Protein AF-A0A4Y8R3A0-F1 (afdb_monomer_lite)

Foldseek 3Di:
DVQLVLLVLLLVLLVVLQVLLLVLLLPADPVDDFQPLLVVQDFDPVLVVVLVVQQVVCVVVVHDDDSVVSVSVRSNVSCVPAGQQALVSVVSSVSRSVFDPLLVQLCVQVVHHSVVVRVLSNVSVVSSCCVPPVVQWDDDPDDPDTDHDDDDPVNSVVSSVVSVSSSVSVVVRRD

Sequence (175 aa):
MSTDLRRQAWAMGVAAIDTYLHWVVHRVDLGKPLPKDLRKLEVSFEDLLAMGQASVDARKANRRDRPQVRARNVLHRRILTDTYQSSRGVETALRMAGVRDCWGQLSRTLSEPKQDLMDHLNMLSQRRNSIVHEGDIKRMSRPRALKHQELDAAEVLKQLDWIRSFLGALDALTQ

Structure (mmCIF, N/CA/C/O backbone):
data_AF-A0A4Y8R3A0-F1
#
_entry.id   AF-A0A4Y8R3A0-F1
#
loop_
_atom_site.group_PDB
_atom_site.id
_atom_site.type_symbol
_atom_site.label_atom_id
_atom_site.label_alt_id
_atom_site.label_comp_id
_atom_site.label_asym_id
_atom_site.label_entity_id
_atom_site.label_seq_id
_atom_site.pdbx_PDB_ins_code
_atom_site.Cartn_x
_atom_site.Cartn_y
_atom_site.Cartn_z
_atom_site.occupancy
_atom_site.B_iso_or_equiv
_atom_site.auth_seq_id
_atom_site.auth_comp_id
_atom_site.auth_asym_id
_atom_site.auth_atom_id
_atom_site.pdbx_PDB_model_num
ATOM 1 N N . MET A 1 1 ? 3.259 -5.084 28.670 1.00 62.53 1 MET A N 1
ATOM 2 C CA . MET A 1 1 ? 3.626 -6.356 28.009 1.00 62.53 1 MET A CA 1
ATOM 3 C C . MET A 1 1 ? 2.494 -6.935 27.153 1.00 62.53 1 MET A C 1
ATOM 5 O O . MET A 1 1 ? 2.642 -6.901 25.943 1.00 62.53 1 MET A O 1
ATOM 9 N N . SER A 1 2 ? 1.352 -7.399 27.696 1.00 83.62 2 SER A N 1
ATOM 10 C CA . SER A 1 2 ? 0.253 -7.943 26.851 1.00 83.62 2 SER A CA 1
ATOM 11 C C . SER A 1 2 ? -0.314 -6.914 25.857 1.00 83.62 2 SER A C 1
ATOM 13 O O . SER A 1 2 ? -0.507 -7.226 24.687 1.00 83.62 2 SER A O 1
ATOM 15 N N . THR A 1 3 ? -0.506 -5.663 26.282 1.00 90.06 3 THR A N 1
ATOM 16 C CA . THR A 1 3 ? -1.010 -4.586 25.410 1.00 90.06 3 THR A CA 1
ATOM 17 C C . THR A 1 3 ? -0.026 -4.204 24.302 1.00 90.06 3 THR A C 1
ATOM 19 O O . THR A 1 3 ? -0.447 -3.873 23.199 1.00 90.06 3 THR A O 1
ATOM 22 N N . ASP A 1 4 ? 1.280 -4.292 24.554 1.00 91.56 4 ASP A N 1
ATOM 23 C CA . ASP A 1 4 ? 2.309 -3.924 23.570 1.00 91.56 4 ASP A CA 1
ATOM 24 C C . ASP A 1 4 ? 2.376 -4.945 22.431 1.00 91.56 4 ASP A C 1
ATOM 26 O O . ASP A 1 4 ? 2.485 -4.562 21.269 1.00 91.56 4 ASP A O 1
ATOM 30 N N . LEU A 1 5 ? 2.175 -6.233 22.739 1.00 94.50 5 LEU A N 1
ATOM 31 C CA . LEU A 1 5 ? 2.005 -7.273 21.719 1.00 94.50 5 LEU A CA 1
ATOM 32 C C . LEU A 1 5 ? 0.778 -7.012 20.836 1.00 94.50 5 LEU A C 1
ATOM 34 O O . LEU A 1 5 ? 0.824 -7.231 19.629 1.00 94.50 5 LEU A O 1
ATOM 38 N N . ARG A 1 6 ? -0.314 -6.491 21.408 1.00 95.25 6 ARG A N 1
ATOM 39 C CA . ARG A 1 6 ? -1.512 -6.135 20.631 1.00 95.25 6 ARG A CA 1
ATOM 40 C C . ARG A 1 6 ? -1.268 -4.920 19.732 1.00 95.25 6 ARG A C 1
ATOM 42 O O . ARG A 1 6 ? -1.705 -4.919 18.584 1.00 95.25 6 ARG A O 1
ATOM 49 N N . ARG A 1 7 ? -0.522 -3.917 20.213 1.00 95.19 7 ARG A N 1
ATOM 50 C CA . ARG A 1 7 ? -0.074 -2.775 19.394 1.00 95.19 7 ARG A CA 1
ATOM 51 C C . ARG A 1 7 ? 0.796 -3.228 18.228 1.00 95.19 7 ARG A C 1
ATOM 53 O O . ARG A 1 7 ? 0.584 -2.788 17.101 1.00 95.19 7 ARG A O 1
ATOM 60 N N . GLN A 1 8 ? 1.732 -4.138 18.487 1.00 95.88 8 GLN A N 1
ATOM 61 C CA . GLN A 1 8 ? 2.561 -4.737 17.447 1.00 95.88 8 GLN A CA 1
ATOM 62 C C . GLN A 1 8 ? 1.706 -5.489 16.422 1.00 95.88 8 GLN A C 1
ATOM 64 O O . GLN A 1 8 ? 1.878 -5.274 15.226 1.00 95.88 8 GLN A O 1
ATOM 69 N N . ALA A 1 9 ? 0.761 -6.320 16.871 1.00 97.00 9 ALA A N 1
ATOM 70 C CA . ALA A 1 9 ? -0.132 -7.057 15.982 1.00 97.00 9 ALA A CA 1
ATOM 71 C C . ALA A 1 9 ? -0.930 -6.115 15.067 1.00 97.00 9 ALA A C 1
ATOM 73 O O . ALA A 1 9 ? -0.966 -6.325 13.857 1.00 97.00 9 ALA A O 1
ATOM 74 N N . TRP A 1 10 ? -1.485 -5.030 15.615 1.00 96.69 10 TRP A N 1
ATOM 75 C CA . TRP A 1 10 ? -2.164 -4.002 14.825 1.00 96.69 10 TRP A CA 1
ATOM 76 C C . TRP A 1 10 ? -1.239 -3.369 13.782 1.00 96.69 10 TRP A C 1
ATOM 78 O O . TRP A 1 10 ? -1.578 -3.307 12.599 1.00 96.69 10 TRP A O 1
ATOM 88 N N . ALA A 1 11 ? -0.060 -2.903 14.205 1.00 97.19 11 ALA A N 1
ATOM 89 C CA . ALA A 1 11 ? 0.895 -2.252 13.314 1.00 97.19 11 ALA A CA 1
ATOM 90 C C . ALA A 1 11 ? 1.322 -3.175 12.161 1.00 97.19 11 ALA A C 1
ATOM 92 O O . ALA A 1 11 ? 1.359 -2.742 11.008 1.00 97.19 11 ALA A O 1
ATOM 93 N N . MET A 1 12 ? 1.571 -4.452 12.462 1.00 97.94 12 MET A N 1
ATOM 94 C CA . MET A 1 12 ? 1.930 -5.461 11.466 1.00 97.94 12 MET A CA 1
ATOM 95 C C . MET A 1 12 ? 0.764 -5.821 10.542 1.00 97.94 12 MET A C 1
ATOM 97 O O . MET A 1 12 ? 0.984 -5.993 9.346 1.00 97.94 12 MET A O 1
ATOM 101 N N . GLY A 1 13 ? -0.472 -5.868 11.049 1.00 97.81 13 GLY A N 1
ATOM 102 C CA . GLY A 1 13 ? -1.663 -6.061 10.218 1.00 97.81 13 GLY A CA 1
ATOM 103 C C . GLY A 1 13 ? -1.789 -4.974 9.149 1.00 97.81 13 GLY A C 1
ATOM 104 O O . GLY A 1 13 ? -1.938 -5.269 7.967 1.00 97.81 13 GLY A O 1
ATOM 105 N N . VAL A 1 14 ? -1.632 -3.706 9.533 1.00 97.88 14 VAL A N 1
ATOM 106 C CA . VAL A 1 14 ? -1.669 -2.586 8.577 1.00 97.88 14 VAL A CA 1
ATOM 107 C C . VAL A 1 14 ? -0.461 -2.613 7.625 1.00 97.88 14 VAL A C 1
ATOM 109 O O . VAL A 1 14 ? -0.593 -2.289 6.446 1.00 97.88 14 VAL A O 1
ATOM 112 N N . ALA A 1 15 ? 0.717 -3.041 8.093 1.00 97.62 15 ALA A N 1
ATOM 113 C CA . ALA A 1 15 ? 1.891 -3.241 7.237 1.00 97.62 15 ALA A CA 1
ATOM 114 C C . ALA A 1 15 ? 1.706 -4.357 6.192 1.00 97.62 15 ALA A C 1
ATOM 116 O O . ALA A 1 15 ? 2.299 -4.284 5.114 1.00 97.62 15 ALA A O 1
ATOM 117 N N . ALA A 1 16 ? 0.856 -5.352 6.459 1.00 98.31 16 ALA A N 1
ATOM 118 C CA . ALA A 1 16 ? 0.531 -6.388 5.482 1.00 98.31 16 ALA A CA 1
ATOM 119 C C . ALA A 1 16 ? -0.209 -5.818 4.257 1.00 98.31 16 ALA A C 1
ATOM 121 O O . ALA A 1 16 ? 0.078 -6.236 3.138 1.00 98.31 16 ALA A O 1
ATOM 122 N N . ILE A 1 17 ? -1.087 -4.821 4.447 1.00 98.25 17 ILE A N 1
ATOM 123 C CA . ILE A 1 17 ? -1.760 -4.103 3.344 1.00 98.25 17 ILE A CA 1
ATOM 124 C C . ILE A 1 17 ? -0.732 -3.411 2.446 1.00 98.25 17 ILE A C 1
ATOM 126 O O . ILE A 1 17 ? -0.771 -3.558 1.226 1.00 98.25 17 ILE A O 1
ATOM 130 N N . ASP A 1 18 ? 0.211 -2.698 3.059 1.00 97.56 18 ASP A N 1
ATOM 131 C CA . ASP A 1 18 ? 1.289 -1.997 2.355 1.00 97.56 18 ASP A CA 1
ATOM 132 C C . ASP A 1 18 ? 2.122 -2.963 1.507 1.00 97.56 18 ASP A C 1
ATOM 134 O O . ASP A 1 18 ? 2.228 -2.816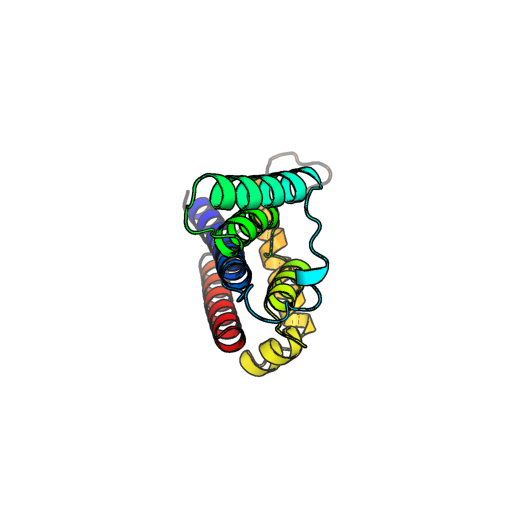 0.291 1.00 97.56 18 ASP A O 1
ATOM 138 N N . THR A 1 19 ? 2.602 -4.029 2.154 1.00 97.44 19 THR A N 1
ATOM 139 C CA . THR A 1 19 ? 3.420 -5.076 1.534 1.00 97.44 19 THR A CA 1
ATOM 140 C C . THR A 1 19 ? 2.709 -5.703 0.338 1.00 97.44 19 THR A C 1
ATOM 142 O O . THR A 1 19 ? 3.300 -5.865 -0.732 1.00 97.44 19 THR A O 1
ATOM 145 N N . TYR A 1 20 ? 1.429 -6.038 0.510 1.00 98.06 20 TYR A N 1
ATOM 146 C CA . TYR A 1 20 ? 0.609 -6.614 -0.546 1.00 98.06 20 TYR A CA 1
ATOM 147 C C . TYR A 1 20 ? 0.517 -5.680 -1.760 1.00 98.06 20 TYR A C 1
ATOM 149 O O . TYR A 1 20 ? 0.741 -6.096 -2.897 1.00 98.06 20 TYR A O 1
ATOM 157 N N . LEU A 1 21 ? 0.258 -4.394 -1.532 1.00 98.12 21 LEU A N 1
ATOM 158 C CA . LEU A 1 21 ? 0.109 -3.420 -2.611 1.00 98.12 21 LEU A CA 1
ATOM 159 C C . LEU A 1 21 ? 1.428 -3.104 -3.317 1.00 98.12 21 LEU A C 1
ATOM 161 O O . LEU A 1 21 ? 1.427 -2.944 -4.541 1.00 98.12 21 LEU A O 1
ATOM 165 N N . HIS A 1 22 ? 2.564 -3.110 -2.612 1.00 97.44 22 HIS A N 1
ATOM 166 C CA . HIS A 1 22 ? 3.874 -3.073 -3.269 1.00 97.44 22 HIS A CA 1
ATOM 167 C C . HIS A 1 22 ? 4.046 -4.242 -4.233 1.00 97.44 22 HIS A C 1
ATOM 169 O O . HIS A 1 22 ? 4.545 -4.036 -5.339 1.00 97.44 22 HIS A O 1
ATOM 175 N N . TRP A 1 23 ? 3.609 -5.452 -3.870 1.00 96.31 23 TRP A N 1
ATOM 176 C CA . TRP A 1 23 ? 3.681 -6.608 -4.770 1.00 96.31 23 TRP A CA 1
ATOM 177 C C . TRP A 1 23 ? 2.773 -6.453 -5.984 1.00 96.31 23 TRP A C 1
ATOM 179 O O . TRP A 1 23 ? 3.209 -6.738 -7.099 1.00 96.31 23 TRP A O 1
ATOM 189 N N . VAL A 1 24 ? 1.548 -5.966 -5.791 1.00 97.00 24 VAL A N 1
ATOM 190 C CA . VAL A 1 24 ? 0.601 -5.697 -6.882 1.00 97.00 24 VAL A CA 1
ATOM 191 C C . VAL A 1 24 ? 1.203 -4.710 -7.889 1.00 97.00 24 VAL A C 1
ATOM 193 O O . VAL A 1 24 ? 1.288 -5.013 -9.080 1.00 97.00 24 VAL A O 1
ATOM 196 N N . VAL A 1 25 ? 1.716 -3.565 -7.426 1.00 96.69 2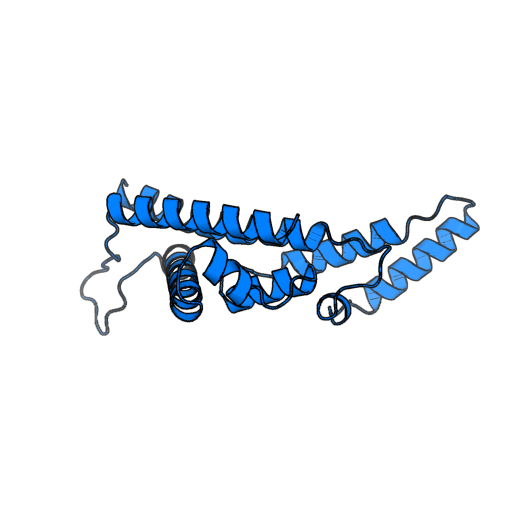5 VAL A N 1
ATOM 197 C CA . VAL A 1 25 ? 2.345 -2.561 -8.305 1.00 96.69 25 VAL A CA 1
ATOM 198 C C . VAL A 1 25 ? 3.625 -3.107 -8.946 1.00 96.69 25 VAL A C 1
ATOM 200 O O . VAL A 1 25 ? 3.877 -2.895 -10.134 1.00 96.69 25 VAL A O 1
ATOM 203 N N . HIS A 1 26 ? 4.427 -3.861 -8.191 1.00 94.75 26 HIS A N 1
ATOM 204 C CA . HIS A 1 26 ? 5.652 -4.471 -8.697 1.00 94.75 26 HIS A CA 1
ATOM 205 C C . HIS A 1 26 ? 5.394 -5.522 -9.782 1.00 94.75 26 HIS A C 1
ATOM 207 O O . HIS A 1 26 ? 6.282 -5.766 -10.591 1.00 94.75 26 HIS A O 1
ATOM 213 N N . ARG A 1 27 ? 4.215 -6.149 -9.837 1.00 93.94 27 ARG A N 1
ATOM 214 C CA . ARG A 1 27 ? 3.891 -7.210 -10.807 1.00 93.94 27 ARG A CA 1
ATOM 215 C C . ARG A 1 27 ? 3.333 -6.707 -12.135 1.00 93.94 27 ARG A C 1
ATOM 217 O O . ARG A 1 27 ? 3.238 -7.503 -13.064 1.00 93.94 27 ARG A O 1
ATOM 224 N N . VAL A 1 28 ? 3.045 -5.411 -12.275 1.00 94.75 28 VAL A N 1
ATOM 225 C CA . VAL A 1 28 ? 2.500 -4.840 -13.522 1.00 94.75 28 VAL A CA 1
ATOM 226 C C . VAL A 1 28 ? 3.367 -5.208 -14.727 1.00 94.75 28 VAL A C 1
ATOM 228 O O . VAL A 1 28 ? 4.591 -5.097 -14.668 1.00 94.75 28 VAL A O 1
ATOM 231 N N . ASP A 1 29 ? 2.751 -5.632 -15.827 1.00 93.25 29 ASP A N 1
ATOM 232 C CA . ASP A 1 29 ? 3.460 -5.998 -17.053 1.00 93.25 29 ASP A CA 1
ATOM 233 C C . ASP A 1 29 ? 3.951 -4.748 -17.806 1.00 93.25 29 ASP A C 1
ATOM 235 O O . ASP A 1 29 ? 3.168 -4.017 -18.413 1.00 93.25 29 ASP A O 1
ATOM 239 N N . LEU A 1 30 ? 5.267 -4.508 -17.775 1.00 92.94 30 LEU A N 1
ATOM 240 C CA . LEU A 1 30 ? 5.915 -3.380 -18.459 1.00 92.94 30 LEU A CA 1
ATOM 241 C C . LEU A 1 30 ? 6.085 -3.596 -19.976 1.00 92.94 30 LEU A C 1
ATOM 243 O O . LEU A 1 30 ? 6.557 -2.701 -20.680 1.00 92.94 30 LEU A O 1
ATOM 247 N N . GLY A 1 31 ? 5.733 -4.777 -20.492 1.00 89.19 31 GLY A N 1
ATOM 248 C CA . GLY A 1 31 ? 5.688 -5.077 -21.924 1.00 89.19 31 GLY A CA 1
ATOM 249 C C . GLY A 1 31 ? 4.376 -4.666 -22.599 1.00 89.19 31 GLY A C 1
ATOM 250 O O . GLY A 1 31 ? 4.308 -4.636 -23.827 1.00 89.19 31 GLY A O 1
ATOM 251 N N . LYS A 1 32 ? 3.342 -4.334 -21.818 1.00 91.19 32 LYS A N 1
ATOM 252 C CA . LYS A 1 32 ? 2.027 -3.888 -22.299 1.00 91.19 32 LYS A CA 1
ATOM 253 C C . LYS A 1 32 ? 1.865 -2.372 -22.153 1.00 91.19 32 LYS A C 1
ATOM 255 O O . LYS A 1 32 ? 2.647 -1.729 -21.449 1.00 91.19 32 LYS A O 1
ATOM 260 N N . PRO A 1 33 ? 0.841 -1.768 -22.790 1.00 92.88 33 PRO A N 1
ATOM 261 C CA . PRO A 1 33 ? 0.498 -0.376 -22.536 1.00 92.88 33 PRO A CA 1
ATOM 262 C C . PRO A 1 33 ? 0.304 -0.124 -21.037 1.00 92.88 33 PRO A C 1
ATOM 264 O O . PRO A 1 33 ? -0.563 -0.720 -20.399 1.00 92.88 33 PRO A O 1
ATOM 267 N N . LEU A 1 34 ? 1.126 0.766 -20.483 1.00 94.12 34 LEU A N 1
ATOM 268 C CA . LEU A 1 34 ? 1.143 1.030 -19.049 1.00 94.12 34 LEU A CA 1
ATOM 269 C C . LEU A 1 34 ? -0.182 1.661 -18.573 1.00 94.12 34 LEU A C 1
ATOM 271 O O . LEU A 1 34 ? -0.724 2.553 -19.248 1.00 94.12 34 LEU A O 1
ATOM 275 N N . PRO A 1 35 ? -0.672 1.290 -17.374 1.00 95.00 35 PRO A N 1
ATOM 276 C CA . PRO A 1 35 ? -1.786 1.966 -16.720 1.00 95.00 35 PRO A CA 1
ATOM 277 C C . PRO A 1 35 ? -1.600 3.486 -16.640 1.00 95.00 35 PRO A C 1
ATOM 279 O O . PRO A 1 35 ? -0.485 4.002 -16.546 1.00 95.00 35 PRO A O 1
ATOM 282 N N . LYS A 1 36 ? -2.711 4.235 -16.686 1.00 90.50 36 LYS A N 1
ATOM 283 C CA . LYS A 1 36 ? -2.694 5.709 -16.776 1.00 90.50 36 LYS A CA 1
ATOM 284 C C . LYS A 1 36 ? -1.869 6.362 -15.670 1.00 90.50 36 LYS A C 1
ATOM 286 O O . LYS A 1 36 ? -1.163 7.318 -15.967 1.00 90.50 36 LYS A O 1
ATOM 291 N N . ASP A 1 37 ? -1.971 5.874 -14.441 1.00 93.44 37 ASP A N 1
ATOM 292 C CA . ASP A 1 37 ? -1.269 6.490 -13.317 1.00 93.44 37 ASP A CA 1
ATOM 293 C C . ASP A 1 37 ? 0.170 5.984 -13.177 1.00 93.44 37 ASP A C 1
ATOM 295 O O . ASP A 1 37 ? 1.038 6.766 -12.810 1.00 93.44 37 ASP A O 1
ATOM 299 N N . LEU A 1 38 ? 0.470 4.761 -13.633 1.00 93.62 38 LEU A N 1
ATOM 300 C CA . LEU A 1 38 ? 1.855 4.293 -13.740 1.00 93.62 38 LEU A CA 1
ATOM 301 C C . LEU A 1 38 ? 2.660 5.092 -14.783 1.00 93.62 38 LEU A C 1
ATOM 303 O O . LEU A 1 38 ? 3.835 5.367 -14.571 1.00 93.62 38 LEU A O 1
ATOM 307 N N . ARG A 1 39 ? 2.028 5.536 -15.881 1.00 92.19 39 ARG A N 1
ATOM 308 C CA . ARG A 1 39 ? 2.669 6.395 -16.905 1.00 92.19 39 ARG A CA 1
ATOM 309 C C . ARG A 1 39 ? 3.109 7.763 -16.394 1.00 92.19 39 ARG A C 1
ATOM 311 O O . ARG A 1 39 ? 3.933 8.400 -17.037 1.00 92.19 39 ARG A O 1
ATOM 318 N N . LYS A 1 40 ? 2.519 8.234 -15.297 1.00 91.19 40 LYS A N 1
ATOM 319 C CA . LYS A 1 40 ? 2.833 9.536 -14.698 1.00 91.19 40 LYS A CA 1
ATOM 320 C C . LYS A 1 40 ? 3.921 9.437 -13.637 1.00 91.19 40 LYS A C 1
ATOM 322 O O . LYS A 1 40 ? 4.229 10.445 -13.012 1.00 91.19 40 LYS A O 1
ATOM 327 N N . LEU A 1 41 ? 4.437 8.235 -13.382 1.00 91.31 41 LEU A N 1
ATOM 328 C CA . LEU A 1 41 ? 5.453 8.043 -12.369 1.00 91.31 41 LEU A CA 1
ATOM 329 C C . LEU A 1 41 ? 6.710 8.814 -12.773 1.00 91.31 41 LEU A C 1
ATOM 331 O O . LEU A 1 41 ? 7.261 8.605 -13.853 1.00 91.31 41 LEU A O 1
ATOM 335 N N . GLU A 1 42 ? 7.137 9.715 -11.899 1.00 90.38 42 GLU A N 1
ATOM 336 C CA . GLU A 1 42 ? 8.352 10.488 -12.106 1.00 90.38 42 GLU A CA 1
ATOM 337 C C . GLU A 1 42 ? 9.574 9.576 -11.988 1.00 90.38 42 GLU A C 1
ATOM 339 O O . GLU A 1 42 ? 9.710 8.800 -11.037 1.00 90.38 42 GLU A O 1
ATOM 344 N N . VAL A 1 43 ? 10.460 9.683 -12.974 1.00 89.75 43 VAL A N 1
ATOM 345 C CA . VAL A 1 43 ? 11.731 8.962 -13.043 1.00 89.75 43 VAL A CA 1
ATOM 346 C C . VAL A 1 43 ? 12.839 9.996 -13.166 1.00 89.75 43 VAL A C 1
ATOM 348 O O . VAL A 1 43 ? 12.687 10.984 -13.888 1.00 89.75 43 VAL A O 1
ATOM 351 N N . SER A 1 44 ? 13.948 9.784 -12.457 1.00 92.19 44 SER A N 1
ATOM 352 C CA . SER A 1 44 ? 15.081 10.701 -12.533 1.00 92.19 44 SER A CA 1
ATOM 353 C C . SER A 1 44 ? 15.677 10.706 -13.946 1.00 92.19 44 SER A C 1
ATOM 355 O O . SER A 1 44 ? 15.724 9.681 -14.632 1.00 92.19 44 SER A O 1
ATOM 357 N N . PHE A 1 45 ? 16.162 11.863 -14.399 1.00 93.62 45 PHE A N 1
ATOM 358 C CA . PHE A 1 45 ? 16.832 11.950 -15.699 1.00 93.62 45 PHE A CA 1
ATOM 359 C C . PHE A 1 45 ? 18.110 11.093 -15.739 1.00 93.62 45 PHE A C 1
ATOM 361 O O . PHE A 1 45 ? 18.450 10.521 -16.773 1.00 93.62 45 PHE A O 1
ATOM 368 N N . GLU A 1 46 ? 18.770 10.938 -14.590 1.00 95.06 46 GLU A N 1
ATOM 369 C CA . GLU A 1 46 ? 19.919 10.053 -14.410 1.00 95.06 46 GLU A CA 1
ATOM 370 C C . GLU A 1 46 ? 19.572 8.586 -14.702 1.00 95.06 46 GLU A C 1
ATOM 372 O O . GLU A 1 46 ? 20.281 7.935 -15.470 1.00 95.06 46 GLU A O 1
ATOM 377 N N . ASP A 1 47 ? 18.450 8.075 -14.180 1.00 93.25 47 ASP A N 1
ATOM 378 C CA . ASP A 1 47 ? 17.987 6.712 -14.469 1.00 93.25 47 ASP A CA 1
ATOM 379 C C . ASP A 1 47 ? 17.760 6.506 -15.974 1.00 93.25 47 ASP A C 1
ATOM 381 O O . ASP A 1 47 ? 18.138 5.469 -16.527 1.00 93.25 47 ASP A O 1
ATOM 385 N N . LEU A 1 48 ? 17.180 7.499 -16.660 1.00 92.19 48 LEU A N 1
ATOM 386 C CA . LEU A 1 48 ? 16.945 7.439 -18.106 1.00 92.19 48 LEU A CA 1
ATOM 387 C C . LEU A 1 48 ? 18.262 7.351 -18.889 1.00 92.19 48 LEU A C 1
ATOM 389 O O . LEU A 1 48 ? 18.398 6.488 -19.764 1.00 92.19 48 LEU A O 1
ATOM 393 N N . LEU A 1 49 ? 19.242 8.195 -18.550 1.00 95.81 49 LEU A N 1
ATOM 394 C CA . LEU A 1 49 ? 20.572 8.168 -19.165 1.00 95.81 49 LEU A CA 1
ATOM 395 C C . LEU A 1 49 ? 21.281 6.836 -18.908 1.00 95.81 49 LEU A C 1
ATOM 397 O O . LEU A 1 49 ? 21.780 6.212 -19.848 1.00 95.81 49 LEU A O 1
ATOM 401 N N . ALA A 1 50 ? 21.269 6.356 -17.662 1.00 94.69 50 ALA A N 1
ATOM 402 C CA . ALA A 1 50 ? 21.896 5.097 -17.276 1.00 94.69 50 ALA A CA 1
ATOM 403 C C . ALA A 1 50 ? 21.295 3.900 -18.033 1.00 94.69 50 ALA A C 1
ATOM 405 O O . ALA A 1 50 ? 22.027 3.032 -18.518 1.00 94.69 50 ALA A O 1
ATOM 406 N N . MET A 1 51 ? 19.968 3.855 -18.204 1.00 93.75 51 MET A N 1
ATOM 407 C CA . MET A 1 51 ? 19.315 2.816 -19.006 1.00 93.75 51 MET A CA 1
ATOM 408 C C . MET A 1 51 ? 19.712 2.882 -20.484 1.00 93.75 51 MET A C 1
ATOM 410 O O . MET A 1 51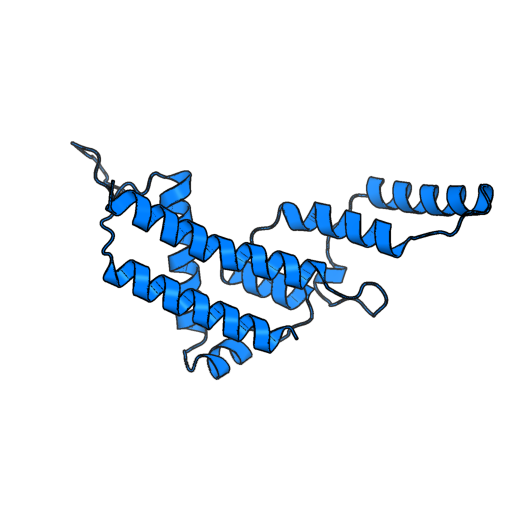 ? 19.953 1.834 -21.097 1.00 93.75 51 MET A O 1
ATOM 414 N N . GLY A 1 52 ? 19.767 4.085 -21.062 1.00 94.25 52 GLY A N 1
ATOM 415 C CA . GLY A 1 52 ? 20.173 4.299 -22.451 1.00 94.25 52 GLY A CA 1
ATOM 416 C C . GLY A 1 52 ? 21.604 3.830 -22.697 1.00 94.25 52 GLY A C 1
ATOM 417 O O . GLY A 1 52 ? 21.840 3.011 -23.592 1.00 94.25 52 GLY A O 1
ATOM 418 N N . GLN A 1 53 ? 22.534 4.259 -21.842 1.00 96.31 53 GLN A N 1
ATOM 419 C CA . GLN A 1 53 ? 23.945 3.889 -21.921 1.00 96.31 53 GLN A CA 1
ATOM 420 C C . GLN A 1 53 ? 24.138 2.375 -21.782 1.00 96.31 53 GLN A C 1
ATOM 422 O O . GLN A 1 53 ? 24.776 1.759 -22.633 1.00 96.31 53 GLN A O 1
ATOM 427 N N . ALA A 1 54 ? 23.474 1.739 -20.811 1.00 95.00 54 ALA A N 1
ATOM 428 C CA . ALA A 1 54 ? 23.528 0.287 -20.644 1.00 95.00 54 ALA A CA 1
ATOM 429 C C . ALA A 1 54 ? 23.048 -0.478 -21.893 1.00 95.00 54 ALA A C 1
ATOM 431 O O . ALA A 1 54 ? 23.590 -1.533 -22.226 1.00 95.00 54 ALA A O 1
ATOM 432 N N . SER A 1 55 ? 22.054 0.058 -22.609 1.00 95.56 55 SER A N 1
ATOM 433 C CA . SER A 1 55 ? 21.539 -0.532 -23.854 1.00 95.56 55 SER A CA 1
ATOM 434 C C . SER A 1 55 ? 22.520 -0.357 -25.024 1.00 95.56 55 SER A C 1
ATOM 436 O O . SER A 1 55 ? 22.627 -1.216 -25.901 1.00 95.56 55 SER A O 1
ATOM 438 N N . VAL A 1 56 ? 23.244 0.766 -25.076 1.00 96.50 56 VAL A N 1
ATOM 439 C CA . VAL A 1 56 ? 24.332 0.996 -26.045 1.00 96.50 56 VAL A CA 1
ATOM 440 C C . VAL A 1 56 ? 25.508 0.059 -25.763 1.00 96.50 56 VAL A C 1
ATOM 442 O O . VAL A 1 56 ? 25.993 -0.602 -26.681 1.00 96.50 56 VAL A O 1
ATOM 445 N N . ASP A 1 57 ? 25.926 -0.060 -24.506 1.00 96.75 57 ASP A N 1
ATOM 446 C CA . ASP A 1 57 ? 27.073 -0.879 -24.105 1.00 96.75 57 ASP A CA 1
ATOM 447 C C . ASP A 1 57 ? 26.813 -2.376 -24.293 1.00 96.75 57 ASP A C 1
ATOM 449 O O . ASP A 1 57 ? 27.709 -3.116 -24.701 1.00 96.75 57 ASP A O 1
ATOM 453 N N . ALA A 1 58 ? 25.581 -2.839 -24.051 1.00 96.25 58 ALA A N 1
ATOM 454 C CA . ALA A 1 58 ? 25.180 -4.212 -24.348 1.00 96.25 58 ALA A CA 1
ATOM 455 C C . ALA A 1 58 ? 25.339 -4.531 -25.843 1.00 96.25 58 ALA A C 1
ATOM 457 O O . ALA A 1 58 ? 25.917 -5.562 -26.184 1.00 96.25 58 ALA A O 1
ATOM 458 N N . ARG A 1 59 ? 24.910 -3.616 -26.725 1.00 95.12 59 ARG A N 1
ATOM 459 C CA . ARG A 1 59 ? 25.069 -3.756 -28.182 1.00 95.12 59 ARG A CA 1
ATOM 460 C C . ARG A 1 59 ? 26.538 -3.774 -28.599 1.00 95.12 59 ARG A C 1
ATOM 462 O O . ARG A 1 59 ? 26.934 -4.670 -29.335 1.00 95.12 59 ARG A O 1
ATOM 469 N N . LYS A 1 60 ? 27.355 -2.844 -28.089 1.00 97.06 60 LYS A N 1
ATOM 470 C CA . LYS A 1 60 ? 28.804 -2.793 -28.372 1.00 97.06 60 LYS A CA 1
ATOM 471 C C . LYS A 1 60 ? 29.530 -4.069 -27.945 1.00 97.06 60 LYS A C 1
ATOM 473 O O . LYS A 1 60 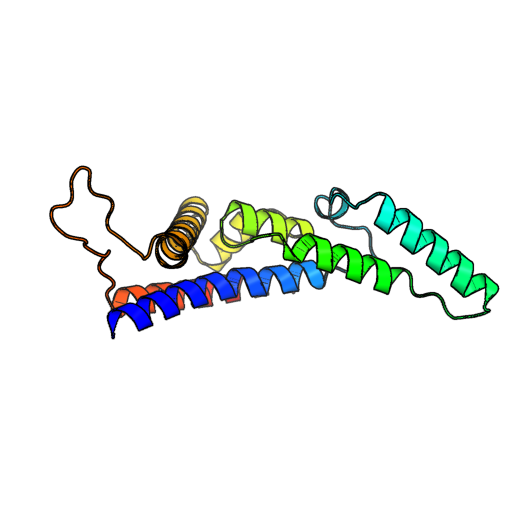? 30.427 -4.525 -28.639 1.00 97.06 60 LYS A O 1
ATOM 478 N N . ALA A 1 61 ? 29.126 -4.650 -26.819 1.00 96.69 61 ALA A N 1
ATOM 479 C CA . ALA A 1 61 ? 29.709 -5.874 -26.278 1.00 96.69 61 ALA A CA 1
ATOM 480 C C . ALA A 1 61 ? 29.086 -7.169 -26.842 1.00 96.69 61 ALA A C 1
ATOM 482 O O . ALA A 1 61 ? 29.382 -8.242 -26.322 1.00 96.69 61 ALA A O 1
ATOM 483 N N . ASN A 1 62 ? 28.190 -7.086 -27.835 1.00 95.44 62 ASN A N 1
ATOM 484 C CA . ASN A 1 62 ? 27.420 -8.215 -28.372 1.00 95.44 62 ASN A CA 1
ATOM 485 C C . ASN A 1 62 ? 26.721 -9.067 -27.285 1.00 95.44 62 ASN A C 1
ATOM 487 O O . ASN A 1 62 ? 26.662 -10.295 -27.355 1.00 95.44 62 ASN A O 1
ATOM 491 N N . ARG A 1 63 ? 26.207 -8.411 -26.236 1.00 95.75 63 ARG A N 1
ATOM 492 C CA . ARG A 1 63 ? 25.474 -9.041 -25.130 1.00 95.75 63 ARG A CA 1
ATOM 493 C C . ARG A 1 63 ? 23.973 -8.840 -25.297 1.00 95.75 63 ARG A C 1
ATOM 495 O O . ARG A 1 63 ? 23.514 -7.791 -25.744 1.00 95.75 63 ARG A O 1
ATOM 502 N N . ARG A 1 64 ? 23.192 -9.831 -24.854 1.00 94.38 64 ARG A N 1
ATOM 503 C CA . ARG A 1 64 ? 21.727 -9.736 -24.827 1.00 94.38 64 ARG A CA 1
ATOM 504 C C . ARG A 1 64 ? 21.284 -8.613 -23.892 1.00 94.38 64 ARG A C 1
ATOM 506 O O . ARG A 1 64 ? 21.492 -8.695 -22.680 1.00 94.38 64 ARG A O 1
ATOM 513 N N . ASP A 1 65 ? 20.625 -7.607 -24.455 1.00 94.56 65 ASP A N 1
ATOM 514 C CA . ASP A 1 65 ? 20.084 -6.499 -23.682 1.00 94.56 65 ASP A CA 1
ATOM 515 C C . ASP A 1 65 ? 18.829 -6.899 -22.875 1.00 94.56 65 ASP A C 1
ATOM 517 O O . ASP A 1 65 ? 18.066 -7.786 -23.266 1.00 94.56 65 ASP A O 1
ATOM 521 N N . ARG A 1 66 ? 18.625 -6.254 -21.719 1.00 93.75 66 ARG A N 1
ATOM 522 C CA . ARG A 1 66 ? 17.518 -6.502 -20.777 1.00 93.75 66 ARG A CA 1
ATOM 523 C C . ARG A 1 66 ? 16.869 -5.192 -20.288 1.00 93.75 66 ARG A C 1
ATOM 525 O O . ARG A 1 66 ? 16.870 -4.925 -19.083 1.00 93.75 66 ARG A O 1
ATOM 532 N N . PRO A 1 67 ? 16.289 -4.373 -21.182 1.00 92.88 67 PRO A N 1
ATOM 533 C CA . PRO A 1 67 ? 15.726 -3.069 -20.821 1.00 92.88 67 PRO A CA 1
ATOM 534 C C . PRO A 1 67 ? 14.570 -3.175 -19.822 1.00 92.88 67 PRO A C 1
ATOM 536 O O . PRO A 1 67 ? 14.504 -2.396 -18.877 1.00 92.88 67 PRO A O 1
ATOM 539 N N . GLN A 1 68 ? 13.722 -4.198 -19.956 1.00 92.81 68 GLN A N 1
ATOM 540 C CA . GLN A 1 68 ? 12.584 -4.413 -19.057 1.00 92.81 68 GLN A CA 1
ATOM 541 C C . GLN A 1 68 ? 13.008 -4.713 -17.613 1.00 92.81 68 GLN A C 1
ATOM 543 O O . GLN A 1 68 ? 12.380 -4.245 -16.668 1.00 92.81 68 GLN A O 1
ATOM 548 N N . VAL A 1 69 ? 14.121 -5.431 -17.423 1.00 93.56 69 VAL A N 1
ATOM 549 C CA . VAL A 1 69 ? 14.677 -5.687 -16.084 1.00 93.56 69 VAL A CA 1
ATOM 550 C C . VAL A 1 69 ? 15.173 -4.385 -15.452 1.00 93.56 69 VAL A C 1
ATOM 552 O O . VAL A 1 69 ? 14.939 -4.141 -14.272 1.00 93.56 69 VAL A O 1
ATOM 555 N N . ARG A 1 70 ? 15.816 -3.509 -16.235 1.00 94.25 70 ARG A N 1
ATOM 556 C CA . ARG A 1 70 ? 16.258 -2.197 -15.740 1.00 94.25 70 ARG A CA 1
ATOM 557 C C . ARG A 1 70 ? 15.076 -1.297 -15.384 1.00 94.25 70 ARG A C 1
ATOM 559 O O . ARG A 1 70 ? 15.065 -0.745 -14.289 1.00 94.25 70 ARG A O 1
ATOM 566 N N . ALA A 1 71 ? 14.061 -1.225 -16.245 1.00 93.88 71 ALA A N 1
ATOM 567 C CA . ALA A 1 71 ? 12.834 -0.480 -15.968 1.00 93.88 71 ALA A CA 1
ATOM 568 C C . ALA A 1 71 ? 12.125 -0.996 -14.701 1.00 93.88 71 ALA A C 1
ATOM 570 O O . ALA A 1 71 ? 11.696 -0.202 -13.866 1.00 93.88 71 ALA A O 1
ATOM 571 N N . ARG A 1 72 ? 12.077 -2.321 -14.498 1.00 94.62 72 ARG A N 1
ATOM 572 C CA . ARG A 1 72 ? 11.563 -2.942 -13.266 1.00 94.62 72 ARG A CA 1
ATOM 573 C C . ARG A 1 72 ? 12.349 -2.500 -12.030 1.00 94.62 72 ARG A C 1
ATOM 575 O O . ARG A 1 72 ? 11.732 -2.189 -11.017 1.00 94.62 72 ARG A O 1
ATOM 582 N N . ASN A 1 73 ? 13.676 -2.440 -12.106 1.00 93.69 73 ASN A N 1
ATOM 583 C CA . ASN A 1 73 ? 14.508 -1.993 -10.985 1.00 93.69 73 ASN A CA 1
ATOM 584 C C . ASN A 1 73 ? 14.276 -0.514 -10.649 1.00 93.69 73 ASN A C 1
ATOM 586 O O . ASN A 1 73 ? 14.191 -0.170 -9.472 1.00 93.69 73 ASN A O 1
ATOM 590 N N . VAL A 1 74 ? 14.126 0.345 -11.663 1.00 93.88 74 VAL A N 1
ATOM 591 C CA . VAL A 1 74 ? 13.781 1.765 -11.475 1.00 93.88 74 VAL A CA 1
ATOM 592 C C . VAL A 1 74 ? 12.409 1.899 -10.817 1.00 93.88 74 VAL A C 1
ATOM 594 O O . VAL A 1 74 ? 12.287 2.578 -9.800 1.00 93.88 74 VAL A O 1
ATOM 597 N N . LEU A 1 75 ? 11.400 1.185 -11.332 1.00 94.50 75 LEU A N 1
ATOM 598 C CA . LEU A 1 75 ? 10.070 1.141 -10.725 1.00 94.50 75 LEU A CA 1
ATOM 599 C C . LEU A 1 75 ? 10.149 0.705 -9.262 1.00 94.50 75 LEU A C 1
ATOM 601 O O . LEU A 1 75 ? 9.588 1.374 -8.404 1.00 94.50 75 LEU A O 1
ATOM 605 N N . HIS A 1 76 ? 10.858 -0.390 -8.976 1.00 93.50 76 HIS A N 1
ATOM 606 C CA . HIS A 1 76 ? 10.993 -0.922 -7.625 1.00 93.50 76 HIS A CA 1
ATOM 607 C C . HIS A 1 76 ? 11.602 0.113 -6.675 1.00 93.50 76 HIS A C 1
ATOM 609 O O . HIS A 1 76 ? 11.011 0.396 -5.638 1.00 93.50 76 HIS A O 1
ATOM 615 N N . ARG A 1 77 ? 12.722 0.744 -7.052 1.00 92.25 77 ARG A N 1
ATOM 616 C CA . ARG A 1 77 ? 13.332 1.813 -6.246 1.00 92.25 77 ARG A CA 1
ATOM 617 C C . ARG A 1 77 ? 12.367 2.959 -5.973 1.00 92.25 77 ARG A C 1
ATOM 619 O O . ARG A 1 77 ? 12.326 3.453 -4.853 1.00 92.25 77 ARG A O 1
ATOM 626 N N . ARG A 1 78 ? 11.587 3.361 -6.978 1.00 91.81 78 ARG A N 1
ATOM 627 C CA . ARG A 1 78 ? 10.640 4.467 -6.841 1.00 91.81 78 ARG A CA 1
ATOM 628 C C . ARG A 1 78 ? 9.468 4.126 -5.925 1.00 91.81 78 ARG A C 1
ATOM 630 O O . ARG A 1 78 ? 9.079 4.980 -5.140 1.00 91.81 78 ARG A O 1
ATOM 637 N N . ILE A 1 79 ? 8.909 2.919 -6.017 1.00 93.94 79 ILE A N 1
ATOM 638 C CA . ILE A 1 79 ? 7.747 2.540 -5.196 1.00 93.94 79 ILE A CA 1
ATOM 639 C C . ILE A 1 79 ? 8.129 2.154 -3.766 1.00 93.94 79 ILE A C 1
ATOM 641 O O . ILE A 1 79 ? 7.272 2.205 -2.893 1.00 93.94 79 ILE A O 1
ATOM 645 N N . LEU A 1 80 ? 9.395 1.803 -3.498 1.00 90.88 80 LEU A N 1
ATOM 646 C CA . LEU A 1 80 ? 9.881 1.511 -2.140 1.00 90.88 80 LEU A CA 1
ATOM 647 C C . LEU A 1 80 ? 9.703 2.687 -1.171 1.00 90.88 80 LEU A C 1
ATOM 649 O O . LEU A 1 80 ? 9.620 2.472 0.033 1.00 90.88 80 LEU A O 1
ATOM 653 N N . THR A 1 81 ? 9.656 3.918 -1.681 1.00 90.31 81 THR A N 1
ATOM 654 C CA . THR A 1 81 ? 9.444 5.117 -0.860 1.00 90.31 81 THR A CA 1
ATOM 655 C C . THR A 1 81 ? 7.969 5.460 -0.663 1.00 90.31 81 THR A C 1
ATOM 657 O O . THR A 1 81 ? 7.659 6.370 0.102 1.00 90.31 81 THR A O 1
ATOM 660 N N . ASP A 1 82 ? 7.062 4.783 -1.366 1.00 93.62 82 ASP A N 1
ATOM 661 C CA . ASP A 1 82 ? 5.626 5.034 -1.275 1.00 93.62 82 ASP A CA 1
ATOM 662 C C . ASP A 1 82 ? 5.001 4.214 -0.137 1.00 93.62 82 ASP A C 1
ATOM 664 O O . ASP A 1 82 ? 5.453 3.116 0.183 1.00 93.62 82 ASP A O 1
ATOM 668 N N . THR A 1 83 ? 3.936 4.745 0.471 1.00 95.31 83 THR A N 1
ATOM 669 C CA . THR A 1 83 ? 3.137 4.052 1.493 1.00 95.31 83 THR A CA 1
ATOM 670 C C . THR A 1 83 ? 1.680 3.984 1.050 1.00 95.31 83 THR A C 1
ATOM 672 O O . THR A 1 83 ? 1.046 5.001 0.761 1.00 95.31 83 THR A O 1
ATOM 675 N N . TYR A 1 84 ? 1.121 2.782 1.054 1.00 97.12 84 TYR A N 1
ATOM 676 C CA . TYR A 1 84 ? -0.189 2.438 0.514 1.00 97.12 84 TYR A CA 1
ATOM 677 C C . TYR A 1 84 ? -1.199 2.025 1.591 1.00 97.12 84 TYR A C 1
ATOM 679 O O . TYR A 1 84 ? -2.149 1.303 1.324 1.00 97.12 84 TYR A O 1
ATOM 687 N N . GLN A 1 85 ? -1.013 2.502 2.822 1.00 95.50 85 GLN A N 1
ATOM 688 C CA . GLN A 1 85 ? -1.842 2.116 3.973 1.00 95.50 85 GLN A CA 1
ATOM 689 C C . GLN A 1 85 ? -3.108 2.961 4.155 1.00 95.50 85 GLN A C 1
ATOM 691 O O . GLN A 1 85 ? -4.036 2.537 4.833 1.00 95.50 85 GLN A O 1
ATOM 696 N N . SER A 1 86 ? -3.141 4.167 3.589 1.00 97.81 86 SER A N 1
ATOM 697 C CA . SER A 1 86 ? -4.328 5.029 3.609 1.00 97.81 86 SER A CA 1
ATOM 698 C C . SER A 1 86 ? -5.239 4.719 2.427 1.00 97.81 86 SER A C 1
ATOM 700 O O . SER A 1 86 ? -4.769 4.221 1.407 1.00 97.81 86 SER A O 1
ATOM 702 N N . SER A 1 87 ? -6.513 5.105 2.504 1.00 98.12 87 SER A N 1
ATOM 703 C CA . SER A 1 87 ? -7.441 5.029 1.361 1.00 98.12 87 SER A CA 1
ATOM 704 C C . SER A 1 87 ? -6.847 5.640 0.080 1.00 98.12 87 SER A C 1
ATOM 706 O O . SER A 1 87 ? -6.786 4.999 -0.966 1.00 98.12 87 SER A O 1
ATOM 708 N N . ARG A 1 88 ? -6.274 6.843 0.154 1.00 97.38 88 ARG A N 1
ATOM 709 C CA . ARG A 1 88 ? -5.599 7.455 -1.001 1.00 97.38 88 ARG A CA 1
ATOM 710 C C . ARG A 1 88 ? -4.418 6.620 -1.512 1.00 97.38 88 ARG A C 1
ATOM 712 O O . ARG A 1 88 ? -4.222 6.512 -2.723 1.00 97.38 88 ARG A O 1
ATOM 719 N N . GLY A 1 89 ? -3.626 6.055 -0.603 1.00 97.38 89 GLY A N 1
ATOM 720 C CA . GLY A 1 89 ? -2.497 5.190 -0.938 1.00 97.38 89 GLY A CA 1
ATOM 721 C C . GLY A 1 89 ? -2.943 3.917 -1.659 1.00 97.38 89 GLY A C 1
ATOM 722 O O . GLY A 1 89 ? -2.435 3.623 -2.739 1.00 97.38 89 GLY A O 1
ATOM 723 N N . VAL A 1 90 ? -3.953 3.228 -1.124 1.00 98.19 90 VAL A N 1
ATOM 724 C CA . VAL A 1 90 ? -4.554 2.037 -1.742 1.00 98.19 90 VAL A CA 1
ATOM 725 C C . VAL A 1 90 ? -5.075 2.347 -3.139 1.00 98.19 90 VAL A C 1
ATOM 727 O O . VAL A 1 90 ? -4.743 1.641 -4.090 1.00 98.19 90 VAL A O 1
ATOM 730 N N . GLU A 1 91 ? -5.842 3.428 -3.296 1.00 97.75 91 GLU A N 1
ATOM 731 C CA . GLU A 1 91 ? -6.347 3.831 -4.610 1.00 97.75 91 GLU A CA 1
ATOM 732 C C . GLU A 1 91 ? -5.201 4.101 -5.593 1.00 97.75 91 GLU A C 1
ATOM 734 O O . GLU A 1 91 ? -5.254 3.668 -6.744 1.00 97.75 91 GLU A O 1
ATOM 739 N N . THR A 1 92 ? -4.150 4.789 -5.142 1.00 96.31 92 THR A N 1
ATOM 740 C CA . THR A 1 92 ? -2.984 5.102 -5.977 1.00 96.31 92 THR A CA 1
ATOM 741 C C . THR A 1 92 ? -2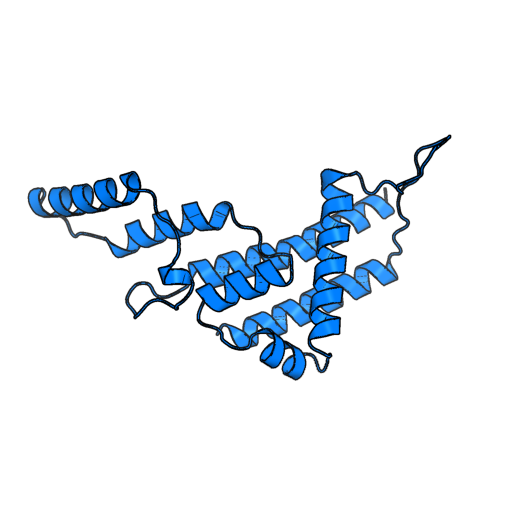.307 3.824 -6.474 1.00 96.31 92 THR A C 1
ATOM 743 O O . THR A 1 92 ? -2.122 3.671 -7.683 1.00 96.31 92 THR A O 1
ATOM 746 N N . ALA A 1 93 ? -2.014 2.877 -5.578 1.00 97.25 93 ALA A N 1
ATOM 747 C CA . ALA A 1 93 ? -1.408 1.594 -5.932 1.00 97.25 93 ALA A CA 1
ATOM 748 C C . ALA A 1 93 ? -2.276 0.795 -6.916 1.00 97.25 93 ALA A C 1
ATOM 750 O O . ALA A 1 93 ? -1.799 0.351 -7.961 1.00 97.25 93 ALA A O 1
ATOM 751 N N . LEU A 1 94 ? -3.575 0.667 -6.637 1.00 97.69 94 LEU A N 1
ATOM 752 C CA . LEU A 1 94 ? -4.500 -0.083 -7.490 1.00 97.69 94 LEU A CA 1
ATOM 753 C C . LEU A 1 94 ? -4.644 0.543 -8.882 1.00 97.69 94 LEU A C 1
ATOM 755 O O . LEU A 1 94 ? -4.682 -0.164 -9.889 1.00 97.69 94 LEU A O 1
ATOM 759 N N . ARG A 1 95 ? -4.639 1.873 -8.979 1.00 96.50 95 ARG A N 1
ATOM 760 C CA . ARG A 1 95 ? -4.665 2.571 -10.270 1.00 96.50 95 ARG A CA 1
ATOM 761 C C . ARG A 1 95 ? -3.357 2.437 -11.043 1.00 96.50 95 ARG A C 1
ATOM 763 O O . ARG A 1 95 ? -3.392 2.327 -12.272 1.00 96.50 95 ARG A O 1
ATOM 770 N N . MET A 1 96 ? -2.214 2.399 -10.354 1.00 96.50 96 MET A N 1
ATOM 771 C CA . MET A 1 96 ? -0.927 2.037 -10.963 1.00 96.50 96 MET A CA 1
ATOM 772 C C . MET A 1 96 ? -0.930 0.593 -11.473 1.00 96.50 96 MET A C 1
ATOM 774 O O . MET A 1 96 ? -0.298 0.317 -12.489 1.00 96.50 96 MET A O 1
ATOM 778 N N . ALA A 1 97 ? -1.696 -0.290 -10.832 1.00 96.06 97 ALA A N 1
ATOM 779 C CA . ALA A 1 97 ? -1.922 -1.662 -11.274 1.00 96.06 97 ALA A CA 1
ATOM 780 C C . ALA A 1 97 ? -2.976 -1.809 -12.386 1.00 96.06 97 ALA A C 1
ATOM 782 O O . ALA A 1 97 ? -3.120 -2.881 -12.963 1.00 96.06 97 ALA A O 1
ATOM 783 N N . GLY A 1 98 ? -3.682 -0.730 -12.741 1.00 95.75 98 GLY A N 1
ATOM 784 C CA . GLY A 1 98 ? -4.684 -0.721 -13.811 1.00 95.75 98 GLY A CA 1
ATOM 785 C C . GLY A 1 98 ? -6.126 -0.945 -13.356 1.00 95.75 98 GLY A C 1
ATOM 786 O O . GLY A 1 98 ? -7.029 -0.894 -14.193 1.00 95.75 98 GLY A O 1
ATOM 787 N N . VAL A 1 99 ? -6.369 -1.104 -12.056 1.00 96.44 99 VAL A N 1
ATOM 788 C CA . VAL A 1 99 ? -7.716 -1.240 -11.490 1.00 96.44 99 VAL A CA 1
ATOM 789 C C . VAL A 1 99 ? -8.436 0.114 -11.525 1.00 96.44 99 VAL A C 1
ATOM 791 O O . VAL A 1 99 ? -7.888 1.150 -11.144 1.00 96.44 99 VAL A O 1
ATOM 794 N N . ARG A 1 100 ? -9.690 0.116 -11.989 1.00 94.19 100 ARG A N 1
ATOM 795 C CA . ARG A 1 100 ? -10.579 1.294 -12.038 1.00 94.19 100 ARG A CA 1
ATOM 796 C C . ARG A 1 100 ? -11.740 1.114 -11.063 1.00 94.19 100 ARG A C 1
ATOM 798 O O . ARG A 1 100 ? -12.140 -0.013 -10.820 1.00 94.19 100 ARG A O 1
ATOM 805 N N . ASP A 1 101 ? -12.298 2.205 -10.534 1.00 95.62 101 ASP A N 1
ATOM 806 C CA . ASP A 1 101 ? -13.395 2.155 -9.541 1.00 95.62 101 ASP A CA 1
ATOM 807 C C . ASP A 1 101 ? -13.113 1.157 -8.393 1.00 95.62 101 ASP A C 1
ATOM 809 O O . ASP A 1 101 ? -13.969 0.358 -8.013 1.00 95.62 101 ASP A O 1
ATOM 813 N N . CYS A 1 102 ? -11.887 1.164 -7.853 1.00 96.31 102 CYS A N 1
ATOM 814 C CA . CYS A 1 102 ? -11.450 0.175 -6.863 1.00 96.31 102 CYS A CA 1
ATOM 815 C C . CYS A 1 102 ? -12.375 0.124 -5.643 1.00 96.31 102 CYS A C 1
ATOM 817 O O . CYS A 1 102 ? -12.823 -0.949 -5.259 1.00 96.31 102 CYS A O 1
ATOM 819 N N . TRP A 1 103 ? -12.754 1.281 -5.096 1.00 97.94 103 TRP A N 1
ATOM 820 C CA . TRP A 1 103 ? -13.673 1.353 -3.961 1.00 97.94 103 TRP A CA 1
ATOM 821 C C . TRP A 1 103 ? -15.059 0.808 -4.293 1.00 97.94 103 TRP A C 1
ATOM 823 O O . TRP A 1 103 ? -15.722 0.265 -3.420 1.00 97.94 103 TRP A O 1
ATOM 833 N N . GLY A 1 104 ? -15.518 0.918 -5.545 1.00 97.94 104 GLY A N 1
ATOM 834 C CA . GLY A 1 104 ? -16.827 0.384 -5.941 1.00 97.94 104 GLY A CA 1
ATOM 835 C C . GLY A 1 104 ? -16.825 -1.116 -6.018 1.00 97.94 104 GLY A C 1
ATOM 836 O O . GLY A 1 104 ? -17.771 -1.755 -5.568 1.00 97.94 104 GLY A O 1
ATOM 837 N N . GLN A 1 105 ? -15.738 -1.666 -6.535 1.00 97.94 105 GLN A N 1
ATOM 838 C CA . GLN A 1 105 ? -15.518 -3.098 -6.540 1.00 97.94 105 GLN A CA 1
ATOM 839 C C . GLN A 1 105 ? -15.379 -3.634 -5.108 1.00 97.94 105 GLN A C 1
ATOM 841 O O . GLN A 1 105 ? -16.129 -4.529 -4.740 1.00 97.94 105 GLN A O 1
ATOM 846 N N . LEU A 1 106 ? -14.535 -3.021 -4.271 1.00 97.81 106 LEU A N 1
ATOM 847 C CA . LEU A 1 106 ? -14.346 -3.423 -2.870 1.00 97.81 106 LEU A CA 1
ATOM 848 C C . LEU A 1 106 ? -15.637 -3.334 -2.049 1.00 97.81 106 LEU A C 1
ATOM 850 O O . LEU A 1 106 ? -15.953 -4.265 -1.317 1.00 97.81 106 LEU A O 1
ATOM 854 N N . SER A 1 107 ? -16.408 -2.258 -2.216 1.00 97.88 107 SER A N 1
ATOM 855 C CA . SER A 1 107 ? -17.699 -2.068 -1.544 1.00 97.88 107 SER A CA 1
ATOM 856 C C . SER A 1 107 ? -18.688 -3.189 -1.860 1.00 97.88 107 SER A C 1
ATOM 858 O O . SER A 1 107 ? -19.329 -3.717 -0.954 1.00 97.88 107 SER A O 1
ATOM 860 N N . ARG A 1 108 ? -18.765 -3.621 -3.126 1.00 97.38 108 ARG A N 1
ATOM 861 C CA . ARG A 1 108 ? -19.602 -4.763 -3.523 1.00 97.38 108 ARG A CA 1
ATOM 862 C C . ARG A 1 108 ? -19.082 -6.080 -2.952 1.00 97.38 108 ARG A C 1
ATOM 864 O O . ARG A 1 108 ? -19.877 -6.871 -2.460 1.00 97.38 108 ARG A O 1
ATOM 871 N N . THR A 1 109 ? -17.770 -6.303 -2.992 1.00 96.94 109 THR A N 1
ATOM 872 C CA . THR A 1 109 ? -17.151 -7.544 -2.502 1.00 96.94 109 THR A CA 1
ATOM 873 C C . THR A 1 109 ? -17.305 -7.712 -0.990 1.00 96.94 109 THR A C 1
ATOM 875 O O . THR A 1 109 ? -17.582 -8.812 -0.524 1.00 96.94 109 THR A O 1
ATOM 878 N N . LEU A 1 110 ? -17.154 -6.631 -0.224 1.00 96.69 110 LEU A N 1
ATOM 879 C CA . LEU A 1 110 ? -17.228 -6.650 1.241 1.00 96.69 110 LEU A CA 1
ATOM 880 C C . LEU A 1 110 ? -18.636 -6.362 1.779 1.00 96.69 110 LEU A C 1
ATOM 882 O O . LEU A 1 110 ? -18.858 -6.477 2.979 1.00 96.69 110 LEU A O 1
ATOM 886 N N . SER A 1 111 ? -19.589 -6.020 0.903 1.00 97.06 111 SER A N 1
ATOM 887 C CA . SER A 1 111 ? -20.946 -5.592 1.279 1.00 97.06 111 SER A CA 1
ATOM 888 C C . SER A 1 111 ? -20.955 -4.435 2.288 1.00 97.06 111 SER A C 1
ATOM 890 O O . SER A 1 111 ? -21.820 -4.355 3.157 1.00 97.06 111 SER A O 1
ATOM 892 N N . GLU A 1 112 ? -19.991 -3.525 2.157 1.00 96.56 112 GLU A N 1
ATOM 893 C CA . GLU A 1 112 ? -19.797 -2.373 3.038 1.00 96.56 112 GLU A CA 1
ATOM 894 C C . GLU A 1 112 ? -19.819 -1.084 2.200 1.00 96.56 112 GLU A C 1
ATOM 896 O O . GLU A 1 112 ? -19.275 -1.076 1.086 1.00 96.56 112 GLU A O 1
ATOM 901 N N . PRO A 1 113 ? -20.449 0.013 2.658 1.00 98.12 113 PRO A N 1
ATOM 902 C CA . PRO A 1 113 ? -20.445 1.273 1.923 1.00 98.12 113 PRO A CA 1
ATOM 903 C C . PRO A 1 113 ? -19.024 1.774 1.632 1.00 98.12 113 PRO A C 1
ATOM 905 O O . PRO A 1 113 ? -18.127 1.678 2.464 1.00 98.12 113 PRO A O 1
ATOM 908 N N . LYS A 1 114 ? -18.819 2.359 0.441 1.00 97.75 114 LYS A N 1
ATOM 909 C CA . LYS A 1 114 ? -17.514 2.905 0.016 1.00 97.75 114 LYS A CA 1
ATOM 910 C C . LYS A 1 114 ? -16.871 3.804 1.073 1.00 97.75 114 LYS A C 1
ATOM 912 O O . LYS A 1 114 ? -15.677 3.687 1.322 1.00 97.75 114 LYS A O 1
ATOM 917 N N . GLN A 1 115 ? -17.662 4.726 1.620 1.00 97.94 115 GLN A N 1
ATOM 918 C CA . GLN A 1 115 ? -17.171 5.732 2.553 1.00 97.94 115 GLN A CA 1
ATOM 919 C C . GLN A 1 115 ? -16.731 5.083 3.869 1.00 97.94 115 GLN A C 1
ATOM 921 O O . GLN A 1 115 ? -15.617 5.336 4.316 1.00 97.94 115 GLN A O 1
ATOM 926 N N . ASP A 1 116 ? -17.540 4.165 4.397 1.00 98.19 116 ASP A N 1
ATOM 927 C CA . ASP A 1 116 ? -17.246 3.430 5.629 1.00 98.19 116 ASP A CA 1
ATOM 928 C C . ASP A 1 116 ? -15.950 2.614 5.497 1.00 98.19 116 ASP A C 1
ATOM 930 O O . ASP A 1 116 ? -15.068 2.734 6.347 1.00 98.19 116 ASP A O 1
ATOM 934 N N . LEU A 1 117 ? -15.750 1.918 4.368 1.00 97.88 117 LEU A N 1
ATOM 935 C CA . LEU A 1 117 ? -14.503 1.194 4.078 1.00 97.88 117 LEU A CA 1
ATOM 936 C C . LEU A 1 117 ? -13.274 2.109 4.092 1.00 97.88 117 LEU A C 1
ATOM 938 O O . LEU A 1 117 ? -12.217 1.761 4.629 1.00 97.88 117 LEU A O 1
ATOM 942 N N . MET A 1 118 ? -13.390 3.273 3.450 1.00 98.44 118 MET A N 1
ATOM 943 C CA . MET A 1 118 ? -12.302 4.245 3.366 1.00 98.44 118 MET A CA 1
ATOM 944 C C . MET A 1 118 ? -11.979 4.828 4.742 1.00 98.44 118 MET A C 1
ATOM 946 O O . MET A 1 118 ? -10.802 4.951 5.095 1.00 98.44 118 MET A O 1
ATOM 950 N N . ASP A 1 119 ? -13.003 5.155 5.525 1.00 98.50 119 ASP A N 1
ATOM 951 C CA . ASP A 1 119 ? -12.863 5.719 6.864 1.00 98.50 119 ASP A CA 1
ATOM 952 C C . ASP A 1 119 ? -12.301 4.693 7.850 1.00 98.50 119 ASP A C 1
ATOM 954 O O . ASP A 1 119 ? -11.392 5.019 8.621 1.00 98.50 119 ASP A O 1
ATOM 958 N N . HIS A 1 120 ? -12.738 3.435 7.765 1.00 98.25 120 HIS A N 1
ATOM 959 C CA . HIS A 1 120 ? -12.201 2.332 8.559 1.00 98.25 120 HIS A CA 1
ATOM 960 C C . HIS A 1 120 ? -10.713 2.123 8.255 1.00 98.25 120 HIS A C 1
ATOM 962 O O . HIS A 1 120 ? -9.886 2.144 9.170 1.00 98.25 120 HIS A O 1
ATOM 968 N N . LEU A 1 121 ? -10.325 2.035 6.981 1.00 98.19 121 LEU A N 1
ATOM 969 C CA . LEU A 1 121 ? -8.915 1.915 6.601 1.00 98.19 121 LEU A CA 1
ATOM 970 C C . LEU A 1 121 ? -8.072 3.104 7.095 1.00 98.19 121 LEU A C 1
ATOM 972 O O . LEU A 1 121 ? -6.967 2.922 7.615 1.00 98.19 121 LEU A O 1
ATOM 976 N N . ASN A 1 122 ? -8.584 4.329 6.954 1.00 98.31 122 ASN A N 1
ATOM 977 C CA . ASN A 1 122 ? -7.890 5.526 7.424 1.00 98.31 122 ASN A CA 1
ATOM 978 C C . ASN A 1 122 ? -7.715 5.510 8.949 1.00 98.31 122 ASN A C 1
ATOM 980 O O . ASN A 1 122 ? -6.634 5.853 9.430 1.00 98.31 122 ASN A O 1
ATOM 984 N N . MET A 1 123 ? -8.720 5.057 9.704 1.00 97.25 123 MET A N 1
ATOM 985 C CA . MET A 1 123 ? -8.621 4.863 11.153 1.00 97.25 123 MET A CA 1
ATOM 986 C C . MET A 1 123 ? -7.518 3.856 11.504 1.00 97.25 123 MET A C 1
ATOM 988 O O . MET A 1 123 ? -6.668 4.153 12.349 1.00 97.25 123 MET A O 1
ATOM 992 N N . LEU A 1 124 ? -7.452 2.711 10.811 1.00 97.50 124 LEU A N 1
ATOM 993 C CA . LEU A 1 124 ? -6.402 1.708 11.026 1.00 97.50 124 LEU A CA 1
ATOM 994 C C . LEU A 1 124 ? -5.002 2.286 10.782 1.00 97.50 124 LEU A C 1
ATOM 996 O O . LEU A 1 124 ? -4.100 2.090 11.604 1.00 97.50 124 LEU A O 1
ATOM 1000 N N . SER A 1 125 ? -4.828 3.022 9.680 1.00 97.19 125 SER A N 1
ATOM 1001 C CA . SER A 1 125 ? -3.563 3.672 9.322 1.00 97.19 125 SER A CA 1
ATOM 1002 C C . SER A 1 125 ? -3.157 4.740 10.341 1.00 97.19 125 SER A C 1
ATOM 1004 O O . SER A 1 125 ? -2.010 4.758 10.796 1.00 97.19 125 SER A O 1
ATOM 1006 N N . GLN A 1 126 ? -4.095 5.584 10.775 1.00 95.81 126 GLN A N 1
ATOM 1007 C CA . GLN A 1 126 ? -3.851 6.595 11.806 1.00 95.81 126 GLN A CA 1
ATOM 1008 C C . GLN A 1 126 ? -3.450 5.957 13.137 1.00 95.81 126 GLN A C 1
ATOM 1010 O O . GLN A 1 126 ? -2.474 6.384 13.758 1.00 95.81 126 GLN A O 1
ATOM 1015 N N . ARG A 1 127 ? -4.146 4.893 13.555 1.00 94.94 127 ARG A N 1
ATOM 1016 C CA . ARG A 1 127 ? -3.811 4.139 14.767 1.00 94.94 127 ARG A CA 1
ATOM 1017 C C . ARG A 1 127 ? -2.408 3.539 14.680 1.00 94.94 127 ARG A C 1
ATOM 1019 O O . ARG A 1 127 ? -1.631 3.686 15.620 1.00 94.94 127 ARG A O 1
ATOM 1026 N N . ARG A 1 128 ? -2.045 2.926 13.546 1.00 96.00 128 ARG A N 1
ATOM 1027 C CA . ARG A 1 128 ? -0.689 2.400 13.303 1.00 96.00 128 ARG A CA 1
ATOM 1028 C C . ARG A 1 128 ? 0.364 3.497 13.428 1.00 96.00 128 ARG A C 1
ATOM 1030 O O . ARG A 1 128 ? 1.384 3.271 14.070 1.00 96.00 128 ARG A O 1
ATOM 1037 N N . ASN A 1 129 ? 0.125 4.677 12.860 1.00 95.12 129 ASN A N 1
ATOM 1038 C CA . ASN A 1 129 ? 1.057 5.801 12.976 1.00 95.12 129 ASN A CA 1
ATOM 1039 C C . ASN A 1 129 ? 1.197 6.280 14.423 1.00 95.12 129 ASN A C 1
ATOM 1041 O O . ASN A 1 129 ? 2.316 6.508 14.874 1.00 95.12 129 ASN A O 1
ATOM 1045 N N . SER A 1 130 ? 0.092 6.351 15.168 1.00 94.44 130 SER A N 1
ATOM 1046 C CA . SER A 1 130 ? 0.133 6.671 16.596 1.00 94.44 130 SER A CA 1
ATOM 1047 C C . SER A 1 130 ? 0.968 5.647 17.372 1.00 94.44 130 SER A C 1
ATOM 1049 O O . SER A 1 130 ? 1.841 6.034 18.142 1.00 94.44 130 SER A O 1
ATOM 1051 N N . ILE A 1 131 ? 0.792 4.350 17.104 1.00 94.44 131 ILE A N 1
ATOM 1052 C CA . ILE A 1 131 ? 1.571 3.272 17.730 1.00 94.44 131 ILE A CA 1
ATOM 1053 C C . ILE A 1 131 ? 3.067 3.378 17.413 1.00 94.44 131 ILE A C 1
ATOM 1055 O O . ILE A 1 131 ? 3.887 3.334 18.326 1.00 94.44 131 ILE A O 1
ATOM 1059 N N . VAL A 1 132 ? 3.425 3.497 16.133 1.00 93.88 132 VAL A N 1
ATOM 1060 C CA . VAL A 1 132 ? 4.821 3.392 15.674 1.00 93.88 132 VAL A CA 1
ATOM 1061 C C . VAL A 1 132 ? 5.612 4.680 15.910 1.00 93.88 132 VAL A C 1
ATOM 1063 O O . VAL A 1 132 ? 6.798 4.611 16.220 1.00 93.88 132 VAL A O 1
ATOM 1066 N N . HIS A 1 133 ? 4.984 5.850 15.772 1.00 91.31 133 HIS A N 1
ATOM 1067 C CA . HIS A 1 133 ? 5.685 7.138 15.811 1.00 91.31 133 HIS A CA 1
ATOM 1068 C C . HIS A 1 133 ? 5.416 7.949 17.081 1.00 91.31 133 HIS A C 1
ATOM 1070 O O . HIS A 1 133 ? 6.283 8.705 17.508 1.00 91.31 133 HIS A O 1
ATOM 1076 N N . GLU A 1 134 ? 4.242 7.797 17.697 1.00 89.00 134 GLU A N 1
ATOM 1077 C CA . GLU A 1 134 ? 3.830 8.592 18.866 1.00 89.00 134 GLU A CA 1
ATOM 1078 C C . GLU A 1 134 ? 3.803 7.769 20.164 1.00 89.00 134 GLU A C 1
ATOM 1080 O O . GLU A 1 134 ? 3.346 8.256 21.199 1.00 89.00 134 GLU A O 1
ATOM 1085 N N . GLY A 1 135 ? 4.250 6.509 20.120 1.00 88.06 135 GLY A N 1
ATOM 1086 C CA . GLY A 1 135 ? 4.214 5.594 21.262 1.00 88.06 135 GLY A CA 1
ATOM 1087 C C . GLY A 1 135 ? 2.799 5.276 21.748 1.00 88.06 135 GLY A C 1
ATOM 1088 O O . GLY A 1 135 ? 2.629 4.839 22.876 1.00 88.06 135 GLY A O 1
ATOM 1089 N N . ASP A 1 136 ? 1.779 5.513 20.925 1.00 90.94 136 ASP A N 1
ATOM 1090 C CA . ASP A 1 136 ? 0.366 5.344 21.256 1.00 90.94 136 ASP A CA 1
ATOM 1091 C C . ASP A 1 136 ? -0.127 6.166 22.467 1.00 90.94 136 ASP A C 1
ATOM 1093 O O . ASP A 1 136 ? -1.007 5.748 23.233 1.00 90.94 136 ASP A O 1
ATOM 1097 N N . ILE A 1 137 ? 0.473 7.335 22.690 1.00 88.38 137 ILE A N 1
ATOM 1098 C CA . ILE A 1 137 ? 0.172 8.187 23.843 1.00 88.38 137 ILE A CA 1
ATOM 1099 C C . ILE A 1 137 ? -1.155 8.939 23.623 1.00 88.38 137 ILE A C 1
ATOM 1101 O O . ILE A 1 137 ? -1.402 9.533 22.572 1.00 88.38 137 ILE A O 1
ATOM 1105 N N . LYS A 1 138 ? -2.027 8.963 24.642 1.00 85.00 138 LYS A N 1
ATOM 1106 C CA . LYS A 1 138 ? -3.236 9.803 24.660 1.00 85.00 138 LYS A CA 1
ATOM 1107 C C . LYS A 1 138 ? -2.823 11.275 24.661 1.00 85.00 138 LYS A C 1
ATOM 1109 O O . LYS A 1 138 ? -2.225 11.758 25.622 1.00 85.00 138 LYS A O 1
ATOM 1114 N N . ARG A 1 139 ? -3.196 12.009 23.610 1.00 77.44 139 ARG A N 1
ATOM 1115 C CA . ARG A 1 139 ? -2.976 13.459 23.532 1.00 77.44 139 ARG A CA 1
ATOM 1116 C C . ARG A 1 139 ? -3.821 14.168 24.594 1.00 77.44 139 ARG A C 1
ATOM 1118 O O . ARG A 1 139 ? -5.044 14.071 24.593 1.00 77.44 139 ARG A O 1
ATOM 1125 N N . MET A 1 140 ? -3.165 14.880 25.508 1.00 76.19 140 MET A N 1
ATOM 1126 C CA . MET A 1 140 ? -3.804 15.655 26.574 1.00 76.19 140 MET A CA 1
ATOM 1127 C C . MET A 1 140 ? -3.184 17.051 26.644 1.00 76.19 140 MET A C 1
ATOM 1129 O O . MET A 1 140 ? -1.968 17.184 26.571 1.00 76.19 140 MET A O 1
ATOM 1133 N N . SER A 1 141 ? -4.009 18.085 26.840 1.00 69.44 141 SER A N 1
ATOM 1134 C CA . SER A 1 141 ? -3.560 19.489 26.869 1.00 69.44 141 SER A CA 1
ATOM 1135 C C . SER A 1 141 ? -2.555 19.794 27.997 1.00 69.44 141 SER A C 1
ATOM 1137 O O . SER A 1 141 ? -1.715 20.673 27.822 1.00 69.44 141 SER A O 1
ATOM 1139 N N . ARG A 1 142 ? -2.602 19.068 29.131 1.00 66.00 142 ARG A N 1
ATOM 1140 C CA . ARG A 1 142 ? -1.675 19.196 30.280 1.00 66.00 142 ARG A CA 1
ATOM 1141 C C . ARG A 1 142 ? -1.585 17.884 31.087 1.00 66.00 142 ARG A C 1
ATOM 1143 O O . ARG A 1 142 ? -2.284 17.741 32.093 1.00 66.00 142 ARG A O 1
ATOM 1150 N N . PRO A 1 143 ? -0.794 16.886 30.663 1.00 66.69 143 PRO A N 1
ATOM 1151 C CA . PRO A 1 143 ? -0.732 15.610 31.363 1.00 66.69 143 PRO A CA 1
ATOM 1152 C C . PRO A 1 143 ? 0.134 15.699 32.627 1.00 66.69 143 PRO A C 1
ATOM 1154 O O . PRO A 1 143 ? 1.301 16.064 32.563 1.00 66.69 143 PRO A O 1
ATOM 1157 N N . ARG A 1 144 ? -0.432 15.311 33.780 1.00 75.69 144 ARG A N 1
ATOM 1158 C CA . ARG A 1 144 ? 0.337 15.052 35.017 1.00 75.69 144 ARG A CA 1
ATOM 1159 C C . ARG A 1 144 ? 1.089 13.712 34.970 1.00 75.69 144 ARG A C 1
ATOM 1161 O O . ARG A 1 144 ? 2.016 13.513 35.741 1.00 75.69 144 ARG A O 1
ATOM 1168 N N . ALA A 1 145 ? 0.672 12.802 34.084 1.00 77.81 145 ALA A N 1
ATOM 1169 C CA . ALA A 1 145 ? 1.294 11.505 33.832 1.00 77.81 145 ALA A CA 1
ATOM 1170 C C . ALA A 1 145 ? 1.012 11.055 32.389 1.00 77.81 145 ALA A C 1
ATOM 1172 O O . ALA A 1 145 ? -0.053 11.363 31.843 1.00 77.81 145 ALA A O 1
ATOM 1173 N N . LEU A 1 146 ? 1.946 10.308 31.794 1.00 79.38 146 LEU A N 1
ATOM 1174 C CA . LEU A 1 146 ? 1.772 9.687 30.480 1.00 79.38 146 LEU A CA 1
ATOM 1175 C C . LEU A 1 146 ? 0.692 8.601 30.554 1.00 79.38 146 LEU A C 1
ATOM 1177 O O . LEU A 1 146 ? 0.746 7.710 31.401 1.00 79.38 146 LEU A O 1
ATOM 1181 N N . LYS A 1 147 ? -0.291 8.672 29.655 1.00 84.00 147 LYS A N 1
ATOM 1182 C CA . LYS A 1 147 ? -1.326 7.647 29.492 1.00 84.00 147 LYS A CA 1
ATOM 1183 C C . LYS A 1 147 ? -1.321 7.163 28.054 1.00 84.00 147 LYS A C 1
ATOM 1185 O O . LYS A 1 147 ? -1.292 7.976 27.140 1.00 84.00 147 LYS A O 1
ATOM 1190 N N . HIS A 1 148 ? -1.397 5.855 27.866 1.00 84.69 148 HIS A N 1
ATOM 1191 C CA . HIS A 1 148 ? -1.506 5.247 26.545 1.00 84.69 148 HIS A CA 1
ATOM 1192 C C . HIS A 1 148 ? -2.973 5.077 26.152 1.00 84.69 148 HIS A C 1
ATOM 1194 O O . HIS A 1 148 ? -3.857 5.039 27.017 1.00 84.69 148 HIS A O 1
ATOM 1200 N N . GLN A 1 149 ? -3.246 4.980 24.854 1.00 86.56 149 GLN A N 1
ATOM 1201 C CA . GLN A 1 149 ? -4.550 4.525 24.386 1.00 86.56 149 GLN A CA 1
ATOM 1202 C C . GLN A 1 149 ? -4.750 3.062 24.797 1.00 86.56 149 GLN A C 1
ATOM 1204 O O . GLN A 1 149 ? -3.817 2.257 24.756 1.00 86.56 149 GLN A O 1
ATOM 1209 N N . GLU A 1 150 ? -5.948 2.740 25.282 1.00 87.00 150 GLU A N 1
ATOM 1210 C CA . GLU A 1 150 ? -6.277 1.365 25.656 1.00 87.00 150 GLU A CA 1
ATOM 1211 C C . GLU A 1 150 ? -6.485 0.535 24.391 1.00 87.00 150 GLU A C 1
ATOM 1213 O O . GLU A 1 150 ? -6.851 1.068 23.345 1.00 87.00 150 GLU A O 1
ATOM 1218 N N . LEU A 1 151 ? -6.169 -0.756 24.476 1.00 90.31 151 LEU A N 1
ATOM 1219 C CA . LEU A 1 151 ? -6.277 -1.666 23.345 1.00 90.31 151 LEU A CA 1
ATOM 1220 C C . LEU A 1 151 ? -6.746 -3.030 23.846 1.00 90.31 151 LEU A C 1
ATOM 1222 O O . LEU A 1 151 ? -5.999 -3.766 24.513 1.00 90.31 151 LEU A O 1
ATOM 1226 N N . ASP A 1 152 ? -7.998 -3.347 23.547 1.00 92.81 152 ASP A N 1
ATOM 1227 C CA . ASP A 1 152 ? -8.594 -4.617 23.924 1.00 92.81 152 ASP A CA 1
ATOM 1228 C C . ASP A 1 152 ? -8.207 -5.741 22.947 1.00 92.81 152 ASP A C 1
ATOM 1230 O O . ASP A 1 152 ? -7.950 -5.513 21.765 1.00 92.81 152 ASP A O 1
ATOM 1234 N N . ALA A 1 153 ? -8.128 -6.975 23.449 1.00 94.00 153 ALA A N 1
ATOM 1235 C CA . ALA A 1 153 ? -7.782 -8.134 22.632 1.00 94.00 153 ALA A CA 1
ATOM 1236 C C . ALA A 1 153 ? -8.857 -8.446 21.582 1.00 94.00 153 ALA A C 1
ATOM 1238 O O . ALA A 1 153 ? -8.505 -8.752 20.441 1.00 94.00 153 ALA A O 1
ATOM 1239 N N . ALA A 1 154 ? -10.142 -8.356 21.944 1.00 95.62 154 ALA A N 1
ATOM 1240 C CA . ALA A 1 154 ? -11.231 -8.643 21.016 1.00 95.62 154 ALA A CA 1
ATOM 1241 C C . ALA A 1 154 ? -11.307 -7.576 19.919 1.00 95.62 154 ALA A C 1
ATOM 1243 O O . ALA A 1 154 ? -11.531 -7.902 18.755 1.00 95.62 154 ALA A O 1
ATOM 1244 N N . GLU A 1 155 ? -11.041 -6.315 20.269 1.00 94.06 155 GLU A N 1
ATOM 1245 C CA . GLU A 1 155 ? -10.942 -5.234 19.290 1.00 94.06 155 GLU A CA 1
ATOM 1246 C C . GLU A 1 155 ? -9.817 -5.483 18.280 1.00 94.06 155 GLU A C 1
ATOM 1248 O O . GLU A 1 155 ? -10.063 -5.429 17.076 1.00 94.06 155 GLU A O 1
ATOM 1253 N N . VAL A 1 156 ? -8.601 -5.803 18.740 1.00 96.12 156 VAL A N 1
ATOM 1254 C CA . VAL A 1 156 ? -7.479 -6.097 17.830 1.00 96.12 156 VAL A CA 1
ATOM 1255 C C . VAL A 1 156 ? -7.794 -7.281 16.928 1.00 96.12 156 VAL A C 1
ATOM 1257 O O . VAL A 1 156 ? -7.555 -7.197 15.726 1.00 96.12 156 VAL A O 1
ATOM 1260 N N . LEU A 1 157 ? -8.357 -8.359 17.477 1.00 97.50 157 LEU A N 1
ATOM 1261 C CA . LEU A 1 157 ? -8.729 -9.528 16.687 1.00 97.50 157 LEU A CA 1
ATOM 1262 C C . LEU A 1 157 ? -9.737 -9.159 15.592 1.00 97.50 157 LEU A C 1
ATOM 1264 O O . LEU A 1 157 ? -9.507 -9.473 14.426 1.00 97.50 157 LEU A O 1
ATOM 1268 N N . LYS A 1 158 ? -10.781 -8.397 15.943 1.00 97.50 158 LYS A N 1
ATOM 1269 C CA . LYS A 1 158 ? -11.768 -7.885 14.985 1.00 97.50 158 LYS A CA 1
ATOM 1270 C C . LYS A 1 158 ? -11.109 -7.084 13.859 1.00 97.50 158 LYS A C 1
ATOM 1272 O O . LYS A 1 158 ? -11.477 -7.253 12.699 1.00 97.50 158 LYS A O 1
ATOM 1277 N N . GLN A 1 159 ? -10.132 -6.232 14.176 1.00 97.69 159 GLN A N 1
ATOM 1278 C CA . GLN A 1 159 ? -9.427 -5.466 13.146 1.00 97.69 159 GLN A CA 1
ATOM 1279 C C . GLN A 1 159 ? -8.558 -6.342 12.247 1.00 97.69 159 GLN A C 1
ATOM 1281 O O . GLN A 1 159 ? -8.529 -6.130 11.038 1.00 97.69 159 GLN A O 1
ATOM 1286 N N . LEU A 1 160 ? -7.865 -7.336 12.802 1.00 98.31 160 LEU A N 1
ATOM 1287 C CA . LEU A 1 160 ? -7.060 -8.266 12.010 1.00 98.31 160 LEU A CA 1
ATOM 1288 C C . LEU A 1 160 ? -7.930 -9.124 11.084 1.00 98.31 160 LEU A C 1
ATOM 1290 O O . LEU A 1 160 ? -7.559 -9.344 9.931 1.00 98.31 160 LEU A O 1
ATOM 1294 N N . ASP A 1 161 ? -9.102 -9.556 11.550 1.00 98.50 161 ASP A N 1
ATOM 1295 C CA . ASP A 1 161 ? -10.076 -10.275 10.728 1.00 98.50 161 ASP A CA 1
ATOM 1296 C C . ASP A 1 161 ? -10.621 -9.398 9.592 1.00 98.50 161 ASP A C 1
ATOM 1298 O O . ASP A 1 161 ? -10.737 -9.863 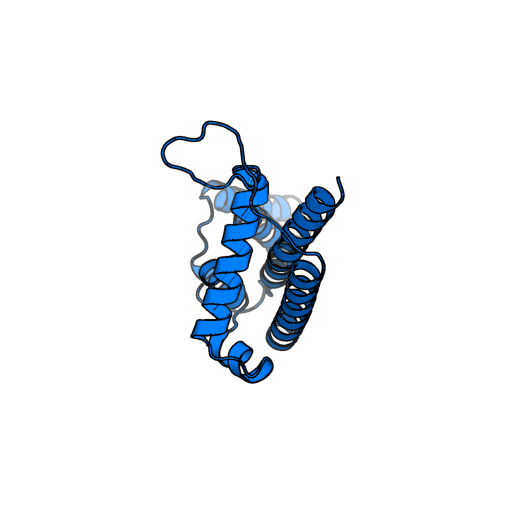8.452 1.00 98.50 161 ASP A O 1
ATOM 1302 N N . TRP A 1 162 ? -10.895 -8.118 9.870 1.00 98.38 162 TRP A N 1
ATOM 1303 C CA . TRP A 1 162 ? -11.279 -7.154 8.837 1.00 98.38 162 TRP A CA 1
ATOM 1304 C C . TRP A 1 162 ? -10.150 -6.953 7.818 1.00 98.38 162 TRP A C 1
ATOM 1306 O O . TRP A 1 162 ? -10.390 -7.086 6.621 1.00 98.38 162 TRP A O 1
ATOM 1316 N N . ILE A 1 163 ? -8.902 -6.750 8.263 1.00 98.50 163 ILE A N 1
ATOM 1317 C CA . ILE A 1 163 ? -7.728 -6.602 7.380 1.00 98.50 163 ILE A CA 1
ATOM 1318 C C . ILE A 1 163 ? -7.549 -7.836 6.495 1.00 98.50 163 ILE A C 1
ATOM 1320 O O . ILE A 1 163 ? -7.300 -7.702 5.298 1.00 98.50 163 ILE A O 1
ATOM 1324 N N . ARG A 1 164 ? -7.697 -9.044 7.051 1.00 98.50 164 ARG A N 1
ATOM 1325 C CA . ARG A 1 164 ? -7.627 -10.290 6.277 1.00 98.50 164 ARG A CA 1
ATOM 1326 C C . ARG A 1 164 ? -8.699 -10.327 5.188 1.00 98.50 164 ARG A C 1
ATOM 1328 O O . ARG A 1 164 ? -8.400 -10.696 4.056 1.00 98.50 164 ARG A O 1
ATOM 1335 N N . SER A 1 165 ? -9.926 -9.936 5.524 1.00 98.38 165 SER A N 1
ATOM 1336 C CA . SER A 1 165 ? -11.046 -9.894 4.575 1.00 98.38 165 SER A CA 1
ATOM 1337 C C . SER A 1 165 ? -10.810 -8.844 3.485 1.00 98.38 165 SER A C 1
ATOM 1339 O O . SER A 1 165 ? -11.012 -9.116 2.304 1.00 98.38 165 SER A O 1
ATOM 1341 N N . PHE A 1 166 ? -10.283 -7.678 3.866 1.00 98.44 166 PHE A N 1
ATOM 1342 C CA . PHE A 1 166 ? -9.897 -6.603 2.958 1.00 98.44 166 PHE A CA 1
ATOM 1343 C C . PHE A 1 166 ? -8.788 -7.031 1.987 1.00 98.44 166 PHE A C 1
ATOM 1345 O O . PHE A 1 166 ? -8.913 -6.814 0.785 1.00 98.44 166 PHE A O 1
ATOM 1352 N N . LEU A 1 167 ? -7.740 -7.703 2.474 1.00 98.44 167 LEU A N 1
ATOM 1353 C CA . LEU A 1 167 ? -6.681 -8.282 1.639 1.00 98.44 167 LEU A CA 1
ATOM 1354 C C . LEU A 1 167 ? -7.224 -9.337 0.669 1.00 98.44 167 LEU A C 1
ATOM 1356 O O . LEU A 1 167 ? -6.845 -9.336 -0.498 1.00 98.44 167 LEU A O 1
ATOM 1360 N N . GLY A 1 168 ? -8.139 -10.200 1.122 1.00 98.31 168 GLY A N 1
ATOM 1361 C CA . GLY A 1 168 ? -8.806 -11.169 0.250 1.00 98.31 168 GLY A CA 1
ATOM 1362 C C . GLY A 1 168 ? -9.609 -10.496 -0.868 1.00 98.31 168 GLY A C 1
ATOM 1363 O O . GLY A 1 168 ? -9.555 -10.927 -2.018 1.00 98.31 168 GLY A O 1
ATOM 1364 N N . ALA A 1 169 ? -10.300 -9.396 -0.559 1.00 98.06 169 ALA A N 1
ATOM 1365 C CA . ALA A 1 169 ? -10.998 -8.603 -1.564 1.00 98.06 169 ALA A CA 1
ATOM 1366 C C . ALA A 1 169 ? -10.025 -7.912 -2.535 1.00 98.06 169 ALA A C 1
ATOM 1368 O O . ALA A 1 169 ? -10.264 -7.931 -3.739 1.00 98.06 169 ALA A O 1
ATOM 1369 N N . LEU A 1 170 ? -8.913 -7.346 -2.049 1.00 97.94 170 LEU A N 1
ATOM 1370 C CA . LEU A 1 170 ? -7.868 -6.774 -2.907 1.00 97.94 170 LEU A CA 1
ATOM 1371 C C . LEU A 1 170 ? -7.281 -7.814 -3.871 1.00 97.94 170 LEU A C 1
ATOM 1373 O O . LEU A 1 170 ? -7.040 -7.492 -5.035 1.00 97.94 170 LEU A O 1
ATOM 1377 N N . ASP A 1 171 ? -7.098 -9.052 -3.414 1.00 97.19 171 ASP A N 1
ATOM 1378 C CA . ASP A 1 171 ? -6.609 -10.144 -4.256 1.00 97.19 171 ASP A CA 1
ATOM 1379 C C . ASP A 1 171 ? -7.575 -10.492 -5.377 1.00 97.19 171 ASP A C 1
ATOM 1381 O O . ASP A 1 171 ? -7.181 -10.488 -6.540 1.00 97.19 171 ASP A O 1
ATOM 1385 N N . ALA A 1 172 ? -8.864 -10.624 -5.070 1.00 95.75 172 ALA A N 1
ATOM 1386 C CA . ALA A 1 172 ? -9.887 -10.840 -6.090 1.00 95.75 172 ALA A CA 1
ATOM 1387 C C . ALA A 1 172 ? -9.941 -9.729 -7.162 1.00 95.75 172 ALA A C 1
ATOM 1389 O O . ALA A 1 172 ? -10.390 -9.977 -8.278 1.00 95.75 172 ALA A O 1
ATOM 1390 N N . LEU A 1 173 ? -9.497 -8.508 -6.839 1.00 94.38 173 LEU A N 1
ATOM 1391 C CA . LEU A 1 173 ? -9.470 -7.363 -7.758 1.00 94.38 173 LEU A CA 1
ATOM 1392 C C . LEU A 1 173 ? -8.205 -7.288 -8.630 1.00 94.38 173 LEU A C 1
ATOM 1394 O O . LEU A 1 173 ? -8.183 -6.502 -9.580 1.00 94.38 173 LEU A O 1
ATOM 1398 N N . THR A 1 174 ? -7.137 -7.999 -8.265 1.00 92.12 174 THR A N 1
ATOM 1399 C CA . THR A 1 174 ? -5.792 -7.805 -8.838 1.00 92.12 174 THR A CA 1
ATOM 1400 C C . THR A 1 174 ? -5.187 -9.060 -9.470 1.00 92.12 174 THR A C 1
ATOM 1402 O O . THR A 1 174 ? -4.061 -8.989 -9.973 1.00 92.12 174 THR A O 1
ATOM 1405 N N . GLN A 1 175 ? -5.929 -10.173 -9.486 1.00 81.75 175 GLN A N 1
ATOM 1406 C CA . GLN A 1 175 ? -5.672 -11.321 -10.366 1.00 81.75 175 GLN A CA 1
ATOM 1407 C C . GLN A 1 175 ? -6.015 -10.997 -11.826 1.00 81.75 175 GLN A C 1
ATOM 1409 O O . GLN A 1 175 ? -5.257 -11.463 -12.708 1.00 81.75 175 GLN A O 1
#

Organism: NCBI:txid264251

Radius of gyration: 20.6 Å; chains: 1; bounding box: 51×31×63 Å

Secondary structure (DSSP, 8-state):
-HHHHHHHHHHHHHHHHHHHHHHHHHH--TTSPPPTTGGG----HHHHHHHHHHHHHHHHTTPPP-HHHHHHHHHHHHHTT----SHHHHHHHHHHTT--SHHHHHHHHHTS-HHHHHHHHHHHHHHHHHHHHSTTBPP-SS-SS--BPP--HHHHHHHHHHHHHHHHHHHHHH-

pLDDT: mean 93.78, std 6.08, range [62.53, 98.5]